Protein AF-A0A953R6P1-F1 (afdb_monomer_lite)

Foldseek 3Di:
DDDDDDPPPVVVVVLVVQQCVDVPSVDPPDPDPVVVVVSSVVSVVVVVVCVVPPPPPPPPCPPPPPPPDD

Sequence (70 aa):
KGFQRLPHRWIVERTFGWINRWRRLSKDYEHLTETSECTIRVVMIYLMARRLAPPKRHRRERRSR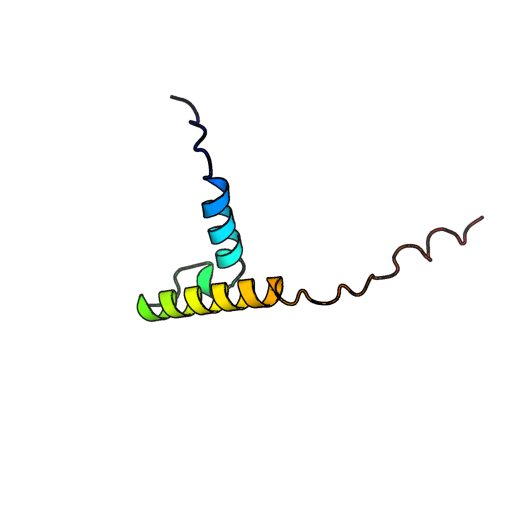RRRVI

pLDDT: mean 84.78, std 14.04, range [51.41, 96.38]

Structure (mmCIF, N/CA/C/O backbone):
data_AF-A0A953R6P1-F1
#
_entry.id   AF-A0A953R6P1-F1
#
loop_
_atom_site.group_PDB
_atom_site.id
_atom_site.type_symbol
_atom_site.label_atom_id
_atom_site.label_alt_id
_atom_site.label_comp_id
_atom_site.label_asym_id
_atom_site.label_entity_id
_atom_site.label_seq_id
_atom_site.pdbx_PDB_ins_code
_atom_site.Cartn_x
_atom_site.Cartn_y
_atom_site.Cartn_z
_atom_site.occupancy
_atom_site.B_iso_or_equiv
_atom_site.auth_seq_id
_atom_site.auth_comp_id
_atom_site.auth_asym_id
_atom_site.auth_atom_id
_atom_site.pdbx_PDB_model_num
ATOM 1 N N . LYS A 1 1 ? -3.740 8.326 30.377 1.00 65.75 1 LYS A N 1
ATOM 2 C CA . LYS A 1 1 ? -4.247 8.844 29.079 1.00 65.75 1 LYS A CA 1
ATOM 3 C C . LYS A 1 1 ? -4.561 7.637 28.193 1.00 65.75 1 LYS A C 1
ATOM 5 O O . LYS A 1 1 ? -3.662 6.836 27.991 1.00 65.75 1 LYS A O 1
ATOM 10 N N . GLY A 1 2 ? -5.827 7.434 27.813 1.00 87.88 2 GLY A N 1
ATOM 11 C CA . GLY A 1 2 ? -6.306 6.221 27.126 1.00 87.88 2 GLY A CA 1
ATOM 12 C C . GLY A 1 2 ? -6.325 6.331 25.598 1.00 87.88 2 GLY A C 1
ATOM 13 O O . GLY A 1 2 ? -5.985 7.372 25.040 1.00 87.88 2 GLY A O 1
ATOM 14 N N . PHE A 1 3 ? -6.732 5.252 24.924 1.00 84.81 3 PHE A N 1
ATOM 15 C CA . PHE A 1 3 ? -6.888 5.210 23.468 1.00 84.81 3 PHE A CA 1
ATOM 16 C C . PHE A 1 3 ? -7.998 6.164 23.007 1.00 84.81 3 PHE A C 1
ATOM 18 O O . PHE A 1 3 ? -9.162 5.995 23.370 1.00 84.81 3 PHE A O 1
ATOM 25 N N . GLN A 1 4 ? -7.647 7.149 22.178 1.00 87.56 4 GLN A N 1
ATOM 26 C CA . GLN A 1 4 ? -8.617 8.057 21.577 1.00 87.56 4 GLN A CA 1
ATOM 27 C C . GLN A 1 4 ? -9.058 7.519 20.215 1.00 87.56 4 GLN A C 1
ATOM 29 O O . GLN A 1 4 ? -8.250 7.340 19.301 1.00 87.56 4 GLN A O 1
ATOM 34 N N . ARG A 1 5 ? -10.356 7.234 20.082 1.00 86.12 5 ARG A N 1
ATOM 35 C CA . ARG A 1 5 ? -10.938 6.707 18.847 1.00 86.12 5 ARG A CA 1
ATOM 36 C C . ARG A 1 5 ? -10.872 7.777 17.756 1.00 86.12 5 ARG A C 1
ATOM 38 O O . ARG A 1 5 ? -11.649 8.724 17.769 1.00 86.12 5 ARG A O 1
ATOM 45 N N . LEU A 1 6 ? -9.962 7.601 16.802 1.00 90.00 6 LEU A N 1
ATOM 46 C CA . LEU A 1 6 ? -9.880 8.444 15.613 1.00 90.00 6 LEU A CA 1
ATOM 47 C C . LEU A 1 6 ? -10.896 7.950 14.570 1.00 90.00 6 LEU A C 1
ATOM 49 O O . LEU A 1 6 ? -10.743 6.829 14.061 1.00 90.00 6 LEU A O 1
ATOM 53 N N . PRO A 1 7 ? -11.942 8.731 14.244 1.00 86.56 7 PRO A N 1
ATOM 54 C CA . PRO A 1 7 ? -12.866 8.352 13.186 1.00 86.56 7 PRO A CA 1
ATOM 55 C C . PRO A 1 7 ? -12.093 8.239 11.861 1.00 86.56 7 PRO A C 1
ATOM 57 O O . PRO A 1 7 ? -11.214 9.045 11.580 1.00 86.56 7 PRO A O 1
ATOM 60 N N . HIS A 1 8 ? -12.397 7.209 11.065 1.00 88.69 8 HIS A N 1
ATOM 61 C CA . HIS A 1 8 ? -11.785 6.919 9.752 1.00 88.69 8 HIS A CA 1
ATOM 62 C C . HIS A 1 8 ? -10.337 6.398 9.723 1.00 88.69 8 HIS A C 1
ATOM 64 O O . HIS A 1 8 ? -9.860 6.043 8.645 1.00 88.69 8 HIS A O 1
ATOM 70 N N . ARG A 1 9 ? -9.662 6.225 10.868 1.00 93.38 9 ARG A N 1
ATOM 71 C CA . ARG A 1 9 ? -8.301 5.642 10.926 1.00 93.38 9 ARG A CA 1
ATOM 72 C C . ARG A 1 9 ? -8.175 4.303 10.184 1.00 93.38 9 ARG A C 1
ATOM 74 O O . ARG A 1 9 ? -7.178 4.053 9.511 1.00 93.38 9 ARG A O 1
ATOM 81 N N . TRP A 1 10 ? -9.232 3.490 10.223 1.00 93.62 10 TRP A N 1
ATOM 82 C CA . TRP A 1 10 ? -9.280 2.200 9.536 1.00 93.62 10 TRP A CA 1
ATOM 83 C C . TRP A 1 10 ? -9.093 2.307 8.014 1.00 93.62 10 TRP A C 1
ATOM 85 O O . TRP A 1 10 ? -8.644 1.342 7.399 1.00 93.62 10 TRP A O 1
ATOM 95 N N . ILE A 1 11 ? -9.445 3.439 7.386 1.00 94.12 11 ILE A N 1
ATOM 96 C CA . ILE A 1 11 ? -9.308 3.630 5.932 1.00 94.12 11 ILE A CA 1
ATOM 97 C C . ILE A 1 11 ? -7.826 3.641 5.560 1.00 94.12 11 ILE A C 1
ATOM 99 O O . ILE A 1 11 ? -7.410 2.905 4.664 1.00 94.12 11 ILE A O 1
ATOM 103 N N . VAL A 1 12 ? -7.040 4.424 6.299 1.00 93.00 12 VAL A N 1
ATOM 104 C CA . VAL A 1 12 ? -5.595 4.578 6.105 1.00 93.00 12 VAL A CA 1
ATOM 105 C C . VAL A 1 12 ? -4.864 3.271 6.424 1.00 93.00 12 VAL A C 1
ATOM 107 O O . VAL A 1 12 ? -4.039 2.791 5.646 1.00 93.00 12 VAL A O 1
ATOM 110 N N . GLU A 1 13 ? -5.223 2.620 7.528 1.00 94.12 13 GLU A N 1
ATOM 111 C CA . GLU A 1 13 ? -4.643 1.321 7.891 1.00 94.12 13 GLU A CA 1
ATOM 112 C C . GLU A 1 13 ? -4.948 0.246 6.839 1.00 94.12 13 GLU A C 1
ATOM 114 O O . GLU A 1 13 ? -4.095 -0.577 6.506 1.00 94.12 13 GLU A O 1
ATOM 119 N N . ARG A 1 14 ? -6.142 0.287 6.235 1.00 93.62 14 ARG A N 1
ATOM 120 C CA . ARG A 1 14 ? -6.521 -0.627 5.155 1.00 93.62 14 ARG A CA 1
ATOM 121 C C . ARG A 1 14 ? -5.701 -0.393 3.887 1.00 93.62 14 ARG A C 1
ATOM 123 O O . ARG A 1 14 ? -5.305 -1.374 3.256 1.00 93.62 14 ARG A O 1
ATOM 130 N N . THR A 1 15 ? -5.431 0.861 3.513 1.00 92.62 15 THR A N 1
ATOM 131 C CA . THR A 1 15 ? -4.557 1.158 2.367 1.00 92.62 15 THR A CA 1
ATOM 132 C C . THR A 1 15 ? -3.149 0.619 2.588 1.00 92.62 15 THR A C 1
ATOM 134 O O . THR A 1 15 ? -2.625 -0.068 1.709 1.00 92.62 15 THR A O 1
ATOM 137 N N . PHE A 1 16 ? -2.591 0.796 3.789 1.00 90.81 16 PHE A N 1
ATOM 138 C CA . PHE A 1 16 ? -1.302 0.202 4.146 1.00 90.81 16 PHE A CA 1
ATOM 139 C C . PHE A 1 16 ? -1.341 -1.329 4.133 1.00 90.81 16 PHE A C 1
ATOM 141 O O . PHE A 1 16 ? -0.412 -1.960 3.635 1.00 90.81 16 PHE A O 1
ATOM 148 N N . GLY A 1 17 ? -2.437 -1.948 4.578 1.00 93.38 17 GLY A N 1
ATOM 149 C CA . GLY A 1 17 ? -2.618 -3.399 4.498 1.00 93.38 17 GLY A CA 1
ATOM 150 C C . GLY A 1 17 ? -2.615 -3.944 3.063 1.00 93.38 17 GLY A C 1
ATOM 151 O O . GLY A 1 17 ? -2.068 -5.018 2.808 1.00 93.38 17 GLY A O 1
ATOM 152 N N . TRP A 1 18 ? -3.191 -3.218 2.100 1.00 92.81 18 TRP A N 1
ATOM 153 C CA . TRP A 1 18 ? -3.134 -3.611 0.687 1.00 92.81 18 TRP A CA 1
ATOM 154 C C . TRP A 1 18 ? -1.738 -3.461 0.095 1.00 92.81 18 TRP A C 1
ATOM 156 O O . TRP A 1 18 ? -1.304 -4.348 -0.638 1.00 92.81 18 TRP A O 1
ATOM 166 N N . ILE A 1 19 ? -1.048 -2.373 0.430 1.00 92.94 19 ILE A N 1
ATOM 167 C CA . ILE A 1 19 ? 0.316 -2.091 -0.019 1.00 92.94 19 ILE A CA 1
ATOM 168 C C . ILE A 1 19 ? 1.292 -3.142 0.523 1.00 92.94 19 ILE A C 1
ATOM 170 O O . ILE A 1 19 ? 1.998 -3.775 -0.256 1.00 92.94 19 ILE A O 1
ATOM 174 N N . ASN A 1 20 ? 1.243 -3.429 1.824 1.00 92.75 20 ASN A N 1
ATOM 175 C CA . ASN A 1 20 ? 2.140 -4.381 2.488 1.00 92.75 20 ASN A CA 1
ATOM 176 C C . ASN A 1 20 ? 1.965 -5.833 1.991 1.00 92.75 20 ASN A C 1
ATOM 178 O O . ASN A 1 20 ? 2.848 -6.673 2.141 1.00 92.75 20 ASN A O 1
ATOM 182 N N . ARG A 1 21 ? 0.836 -6.154 1.341 1.00 90.81 21 ARG A N 1
ATOM 183 C CA . ARG A 1 21 ? 0.642 -7.459 0.686 1.00 90.81 21 ARG A CA 1
ATOM 184 C C . ARG A 1 21 ? 1.570 -7.657 -0.521 1.00 90.81 21 ARG A C 1
ATOM 186 O O . ARG A 1 21 ? 1.792 -8.794 -0.940 1.00 90.81 21 ARG A O 1
ATOM 193 N N . TRP A 1 22 ? 2.094 -6.580 -1.095 1.00 91.38 22 TRP A N 1
ATOM 194 C CA . TRP A 1 22 ? 3.085 -6.643 -2.159 1.00 91.38 22 TRP A CA 1
ATOM 195 C C . TRP A 1 22 ? 4.478 -6.733 -1.563 1.00 91.38 22 TRP A C 1
ATOM 197 O O . TRP A 1 22 ? 4.934 -5.813 -0.895 1.00 91.38 22 TRP A O 1
ATOM 207 N N . ARG A 1 23 ? 5.183 -7.830 -1.861 1.00 90.06 23 ARG A N 1
ATOM 208 C CA . ARG A 1 23 ? 6.509 -8.128 -1.297 1.00 90.06 23 ARG A CA 1
ATOM 209 C C . ARG A 1 23 ? 7.490 -6.955 -1.407 1.00 90.06 23 ARG A C 1
ATOM 211 O O . ARG A 1 23 ? 8.211 -6.692 -0.454 1.00 90.06 23 ARG A O 1
ATOM 218 N N . ARG A 1 24 ? 7.487 -6.250 -2.545 1.00 89.81 24 ARG A N 1
ATOM 219 C CA . ARG A 1 24 ? 8.387 -5.118 -2.812 1.00 89.81 24 ARG A CA 1
ATOM 220 C C . ARG A 1 24 ? 8.129 -3.907 -1.906 1.00 89.81 24 ARG A C 1
ATOM 222 O O . ARG A 1 24 ? 9.068 -3.195 -1.610 1.00 89.81 24 ARG A O 1
ATOM 229 N N . LEU A 1 25 ? 6.895 -3.712 -1.434 1.00 90.38 25 LEU A N 1
ATOM 230 C CA . LEU A 1 25 ? 6.516 -2.607 -0.542 1.00 90.38 25 LEU A CA 1
ATOM 231 C C . LEU A 1 25 ? 6.426 -3.034 0.931 1.00 90.38 25 LEU A C 1
ATOM 233 O O . LEU A 1 25 ? 5.983 -2.259 1.773 1.00 90.38 25 LEU A O 1
ATOM 237 N N . SER A 1 26 ? 6.797 -4.279 1.253 1.00 88.50 26 SER A N 1
ATOM 238 C CA . SER A 1 26 ? 6.742 -4.779 2.631 1.00 88.50 26 SER A CA 1
ATOM 239 C C . SER A 1 26 ? 7.863 -4.216 3.507 1.00 88.50 26 SER A C 1
ATOM 241 O O . SER A 1 26 ? 7.702 -4.074 4.719 1.00 88.50 26 SER A O 1
ATOM 243 N N . LYS A 1 27 ? 8.988 -3.864 2.884 1.00 85.06 27 LYS A N 1
ATOM 244 C CA . LYS A 1 27 ? 10.068 -3.069 3.468 1.00 85.06 27 LYS A CA 1
ATOM 245 C C . LYS A 1 27 ? 10.508 -2.048 2.428 1.00 85.06 27 LYS A C 1
ATOM 247 O O . LYS A 1 27 ? 10.283 -2.264 1.238 1.00 85.06 27 LYS A O 1
ATOM 252 N N . ASP A 1 28 ? 11.129 -0.969 2.879 1.00 83.19 28 ASP A N 1
ATOM 253 C CA . ASP A 1 28 ? 11.739 -0.004 1.973 1.00 83.19 28 ASP A CA 1
ATOM 254 C C . ASP A 1 28 ? 13.041 -0.607 1.435 1.00 83.19 28 ASP A C 1
ATOM 256 O O 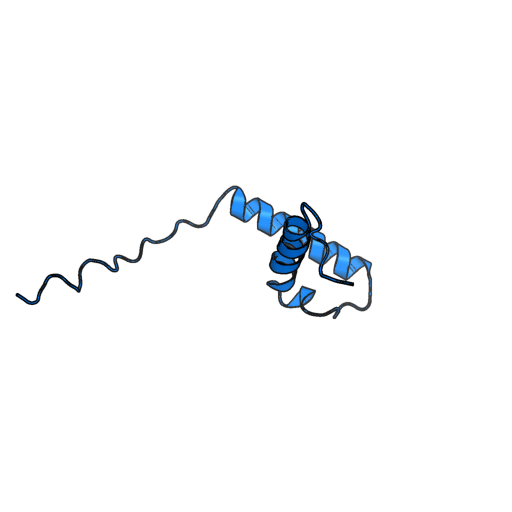. ASP A 1 28 ? 14.065 -0.641 2.115 1.00 83.19 28 ASP A O 1
ATOM 260 N N . TYR A 1 29 ? 12.938 -1.246 0.271 1.00 84.81 29 TYR A N 1
ATOM 261 C CA . TYR A 1 29 ? 14.061 -1.890 -0.413 1.00 84.81 29 TYR A CA 1
ATOM 262 C C . TYR A 1 29 ? 14.685 -0.987 -1.477 1.00 84.81 29 TYR A C 1
ATOM 264 O O . TYR A 1 29 ? 15.790 -1.262 -1.941 1.00 84.81 29 TYR A O 1
ATOM 272 N N . GLU A 1 30 ? 13.959 0.038 -1.915 1.00 87.56 30 GLU A N 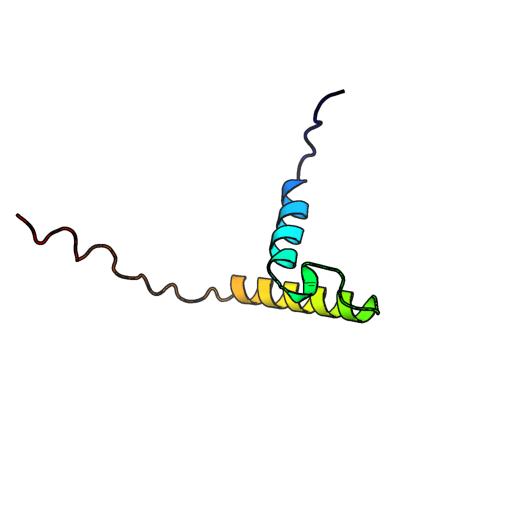1
ATOM 273 C CA . GLU A 1 30 ? 14.375 0.889 -3.018 1.00 87.56 30 GLU A CA 1
ATOM 274 C C . GLU A 1 30 ? 15.270 2.008 -2.483 1.00 87.56 30 GLU A C 1
ATOM 276 O O . GLU A 1 30 ? 14.957 2.656 -1.490 1.00 87.56 30 GLU A O 1
ATOM 281 N N . HIS A 1 31 ? 16.394 2.253 -3.152 1.00 88.12 31 HIS A N 1
ATOM 282 C CA . HIS A 1 31 ? 17.296 3.344 -2.771 1.00 88.12 31 HIS A CA 1
ATOM 283 C C . HIS A 1 31 ? 16.747 4.723 -3.153 1.00 88.12 31 HIS A C 1
ATOM 285 O O . HIS A 1 31 ? 17.086 5.720 -2.520 1.00 88.12 31 HIS A O 1
ATOM 291 N N . LEU A 1 32 ? 15.933 4.788 -4.211 1.00 93.69 32 LEU A N 1
ATOM 292 C CA . LEU A 1 32 ? 15.345 6.025 -4.701 1.00 93.69 32 LEU A CA 1
ATOM 293 C C . LEU A 1 32 ? 13.870 6.087 -4.308 1.00 93.69 32 LEU A C 1
ATOM 295 O O . LEU A 1 32 ? 13.106 5.135 -4.476 1.00 93.69 32 LEU A O 1
ATOM 299 N N . THR A 1 33 ? 13.450 7.258 -3.845 1.00 92.62 33 THR A N 1
ATOM 300 C CA . THR A 1 33 ? 12.048 7.534 -3.516 1.00 92.62 33 THR A CA 1
ATOM 301 C C . THR A 1 33 ? 11.147 7.433 -4.747 1.00 92.62 33 THR A C 1
ATOM 303 O O . THR A 1 33 ? 10.010 6.977 -4.637 1.00 92.62 33 THR A O 1
ATOM 306 N N . GLU A 1 34 ? 11.668 7.771 -5.927 1.00 95.44 34 GLU A N 1
ATOM 307 C CA . GLU A 1 34 ? 10.955 7.696 -7.207 1.00 95.44 34 GLU A CA 1
ATOM 308 C C . GLU A 1 34 ? 10.532 6.263 -7.566 1.00 95.44 34 GLU A C 1
ATOM 310 O O . GLU A 1 34 ? 9.412 6.034 -8.032 1.00 95.44 34 GLU A O 1
ATOM 315 N N . THR A 1 35 ? 11.387 5.265 -7.310 1.00 94.12 35 THR A N 1
ATOM 316 C CA . THR A 1 35 ? 11.051 3.853 -7.549 1.00 94.12 35 THR A CA 1
ATOM 317 C C . THR A 1 35 ? 9.991 3.358 -6.573 1.00 94.12 35 THR A C 1
ATOM 319 O O . THR A 1 35 ? 9.055 2.658 -6.986 1.00 94.12 35 THR A O 1
ATOM 322 N N . SER A 1 36 ? 10.087 3.749 -5.299 1.00 91.50 36 SER A N 1
ATOM 323 C CA . SER A 1 36 ? 9.058 3.459 -4.294 1.00 91.50 36 SER A CA 1
ATOM 324 C C . SER A 1 36 ? 7.715 4.082 -4.678 1.00 91.50 36 SER A C 1
ATOM 326 O O . SER A 1 36 ? 6.687 3.398 -4.669 1.00 91.50 36 SER A O 1
ATOM 328 N N . GLU A 1 37 ? 7.712 5.340 -5.119 1.00 94.12 37 GLU A N 1
ATOM 329 C CA . GLU A 1 37 ? 6.509 6.026 -5.587 1.00 94.12 37 GLU A CA 1
ATOM 330 C C . GLU A 1 37 ? 5.892 5.335 -6.810 1.00 94.12 37 GLU A C 1
ATOM 332 O O . GLU A 1 37 ? 4.688 5.052 -6.831 1.00 94.12 37 GLU A O 1
ATOM 337 N N . CYS A 1 38 ? 6.707 5.009 -7.814 1.00 95.38 38 CYS A N 1
ATOM 338 C CA . CYS A 1 38 ? 6.251 4.307 -9.010 1.00 95.38 38 CYS A CA 1
ATOM 339 C C . CYS A 1 38 ? 5.612 2.958 -8.647 1.00 95.38 38 CYS A C 1
ATOM 341 O O . CYS A 1 38 ? 4.515 2.626 -9.108 1.00 95.38 38 CYS A O 1
ATOM 343 N N . THR A 1 39 ? 6.235 2.217 -7.728 1.00 94.31 39 THR A N 1
ATOM 344 C CA . THR A 1 39 ? 5.712 0.936 -7.244 1.00 94.31 39 THR A CA 1
ATOM 345 C C . THR A 1 39 ? 4.368 1.108 -6.528 1.00 94.31 39 THR A C 1
ATOM 347 O O . THR A 1 39 ? 3.437 0.343 -6.793 1.00 94.31 39 THR A O 1
ATOM 350 N N . ILE A 1 40 ? 4.205 2.132 -5.681 1.00 94.31 40 ILE A N 1
ATOM 351 C CA . ILE A 1 40 ? 2.922 2.439 -5.021 1.00 94.31 40 ILE A CA 1
ATOM 352 C C . IL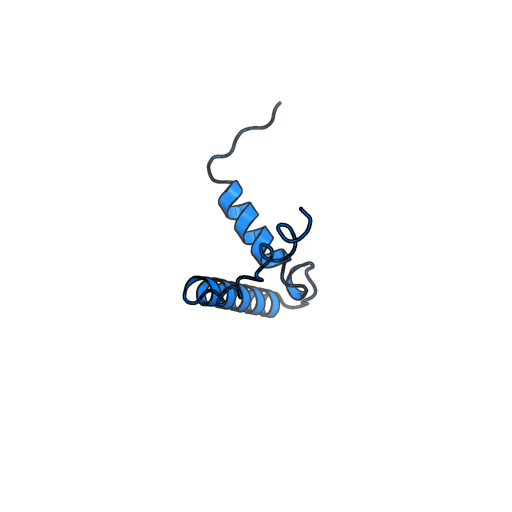E A 1 40 ? 1.831 2.739 -6.058 1.00 94.31 40 ILE A C 1
ATOM 354 O O . ILE A 1 40 ? 0.732 2.179 -5.971 1.00 94.31 40 ILE A O 1
ATOM 358 N N . ARG A 1 41 ? 2.127 3.567 -7.069 1.00 95.94 41 ARG A N 1
ATOM 359 C CA . ARG A 1 41 ? 1.181 3.896 -8.152 1.00 95.94 41 ARG A CA 1
ATOM 360 C C . ARG A 1 41 ? 0.722 2.634 -8.892 1.00 95.94 41 ARG A C 1
ATOM 362 O O . ARG A 1 41 ? -0.481 2.421 -9.052 1.00 95.94 41 ARG A O 1
ATOM 369 N N . VAL A 1 42 ? 1.652 1.749 -9.259 1.00 95.88 42 VAL A N 1
ATOM 370 C CA . VAL A 1 42 ? 1.352 0.466 -9.926 1.00 95.88 42 VAL A CA 1
ATOM 371 C C . VAL A 1 42 ? 0.457 -0.428 -9.063 1.00 95.88 42 VAL A C 1
ATOM 373 O O . VAL A 1 42 ? -0.531 -0.986 -9.551 1.00 95.88 42 VAL A O 1
ATOM 376 N N . VAL A 1 43 ? 0.752 -0.542 -7.767 1.00 95.62 43 VAL A N 1
ATOM 377 C CA . VAL A 1 43 ? -0.050 -1.336 -6.824 1.00 95.62 43 VAL A CA 1
ATOM 378 C C . VAL A 1 43 ? -1.484 -0.820 -6.723 1.00 95.62 43 VAL A C 1
ATOM 380 O O . VAL A 1 43 ? -2.430 -1.618 -6.725 1.00 95.62 43 VAL A O 1
ATOM 383 N N . MET A 1 44 ? -1.664 0.500 -6.674 1.00 95.88 44 MET A N 1
ATOM 384 C CA . MET A 1 44 ? -2.990 1.113 -6.625 1.00 95.88 44 MET A CA 1
ATOM 385 C C . MET A 1 44 ? -3.771 0.882 -7.922 1.00 95.88 44 MET A C 1
ATOM 387 O O . MET A 1 44 ? -4.946 0.513 -7.855 1.00 95.88 44 MET A O 1
ATOM 391 N N . ILE A 1 45 ? -3.127 0.990 -9.088 1.00 96.19 45 ILE A N 1
ATOM 392 C CA . ILE A 1 45 ? -3.742 0.667 -10.388 1.00 96.19 45 ILE A CA 1
ATOM 393 C C . ILE A 1 45 ? -4.211 -0.789 -10.417 1.00 96.19 45 ILE A C 1
ATOM 395 O O . ILE A 1 45 ? -5.370 -1.063 -10.731 1.00 96.19 45 ILE A O 1
ATOM 399 N N . TYR A 1 46 ? -3.358 -1.733 -10.019 1.00 94.88 46 TYR A N 1
ATOM 400 C CA . TYR A 1 46 ? -3.720 -3.149 -9.962 1.00 94.88 46 TYR A CA 1
ATOM 401 C C . TYR A 1 46 ? -4.901 -3.417 -9.022 1.00 94.88 46 TYR A C 1
ATOM 403 O O . TYR A 1 46 ? -5.799 -4.204 -9.336 1.00 94.88 46 TYR A O 1
ATOM 411 N N . LEU A 1 47 ? -4.911 -2.775 -7.853 1.00 94.25 47 LEU A N 1
ATOM 412 C CA . LEU A 1 47 ? -5.997 -2.903 -6.890 1.00 94.25 47 LEU A CA 1
ATOM 413 C C . LEU A 1 47 ? -7.322 -2.402 -7.476 1.00 94.25 47 LEU A C 1
ATOM 415 O O . LEU A 1 47 ? -8.343 -3.070 -7.309 1.00 94.25 47 LEU A O 1
ATOM 419 N N . MET A 1 48 ? -7.304 -1.262 -8.169 1.00 95.50 48 MET A N 1
ATOM 420 C CA . MET A 1 48 ? -8.472 -0.718 -8.864 1.00 95.50 48 MET A CA 1
ATOM 421 C C . MET A 1 48 ? -8.933 -1.648 -9.992 1.00 95.50 48 MET A C 1
ATOM 423 O O . MET A 1 48 ? -10.112 -1.998 -10.040 1.00 95.50 48 MET A O 1
ATOM 427 N N . ALA A 1 49 ? -8.013 -2.155 -10.814 1.00 95.88 49 ALA A N 1
ATOM 428 C CA . ALA A 1 49 ? -8.320 -3.104 -11.885 1.00 95.88 49 ALA A CA 1
ATOM 429 C C . ALA A 1 49 ? -8.988 -4.388 -11.356 1.00 95.88 49 ALA A C 1
ATOM 431 O O . ALA A 1 49 ? -9.996 -4.842 -11.896 1.00 95.88 49 ALA A O 1
ATOM 432 N N . ARG A 1 50 ? -8.503 -4.939 -10.235 1.00 92.88 50 ARG A N 1
ATOM 433 C CA . ARG A 1 50 ? -9.113 -6.116 -9.585 1.00 92.88 50 ARG A CA 1
ATOM 434 C C . ARG A 1 50 ? -10.485 -5.862 -8.981 1.00 92.88 50 ARG A C 1
ATOM 436 O O . ARG A 1 50 ? -11.220 -6.821 -8.759 1.00 92.88 50 ARG A O 1
ATOM 443 N N . ARG A 1 51 ? -10.804 -4.615 -8.640 1.00 92.69 51 ARG A N 1
ATOM 444 C CA . ARG A 1 51 ? -12.145 -4.239 -8.175 1.00 92.69 51 ARG A CA 1
ATOM 445 C C . ARG A 1 51 ? -13.103 -4.079 -9.338 1.00 92.69 51 ARG A C 1
ATOM 447 O O . ARG A 1 51 ? -14.250 -4.485 -9.203 1.00 92.69 51 ARG A O 1
ATOM 454 N N . LEU A 1 52 ? -12.618 -3.525 -10.447 1.00 96.38 52 LEU A N 1
ATOM 455 C CA . LEU A 1 52 ? -13.399 -3.360 -11.665 1.00 96.38 52 LEU A CA 1
ATOM 456 C C . LEU A 1 52 ? -13.774 -4.718 -12.271 1.00 96.38 52 LEU A C 1
ATOM 458 O O . LEU A 1 52 ? -14.930 -4.946 -12.605 1.00 96.38 52 LEU A O 1
ATOM 462 N N . ALA A 1 53 ? -12.813 -5.641 -12.348 1.00 94.31 53 ALA A N 1
ATOM 463 C CA . ALA A 1 53 ? -13.015 -6.995 -12.855 1.00 94.31 53 ALA A CA 1
ATOM 464 C C . ALA A 1 53 ? -12.493 -8.031 -11.841 1.00 94.31 53 ALA A C 1
ATOM 466 O O . ALA A 1 53 ? -11.354 -8.501 -11.948 1.00 94.31 53 ALA A O 1
ATOM 467 N N . PRO A 1 54 ? -13.293 -8.396 -10.820 1.00 90.62 54 PRO A N 1
ATOM 468 C CA . PRO A 1 54 ? -12.874 -9.389 -9.845 1.00 90.62 54 PRO A CA 1
ATOM 469 C C . PRO A 1 54 ? -12.703 -10.757 -10.519 1.00 90.62 54 PRO A C 1
ATOM 471 O O . PRO A 1 54 ? -13.528 -11.149 -11.348 1.00 90.62 54 PRO A O 1
ATOM 474 N N . PRO A 1 55 ? -11.662 -11.530 -10.156 1.00 87.00 55 PRO A N 1
ATOM 475 C CA . PRO A 1 55 ? -11.460 -12.851 -10.733 1.00 87.00 55 PRO A CA 1
ATOM 476 C C . PRO A 1 55 ? -12.681 -13.721 -10.438 1.00 87.00 55 PRO A C 1
ATOM 478 O O . PRO A 1 55 ? -13.135 -13.785 -9.288 1.00 87.00 55 PRO A O 1
ATOM 481 N N . LYS A 1 56 ? -13.202 -14.404 -11.467 1.00 86.19 56 LYS A N 1
ATOM 482 C CA . LYS A 1 56 ? -14.311 -15.350 -11.307 1.00 86.19 56 LYS A CA 1
ATOM 483 C C . LYS A 1 56 ? -13.899 -16.365 -10.245 1.00 86.19 56 LYS A C 1
ATOM 485 O O . LYS A 1 56 ? -12.981 -17.160 -10.447 1.00 86.19 56 LYS A O 1
ATOM 490 N N . ARG A 1 57 ? -14.544 -16.322 -9.076 1.00 79.00 57 ARG A N 1
ATOM 491 C CA . ARG A 1 57 ? -14.353 -17.359 -8.062 1.00 79.00 57 ARG A CA 1
ATOM 492 C C . ARG A 1 57 ? -14.854 -18.651 -8.689 1.00 79.00 57 ARG A C 1
ATOM 494 O O . ARG A 1 57 ? -16.062 -18.832 -8.802 1.00 79.00 57 ARG A O 1
ATOM 501 N N . HIS A 1 58 ? -13.952 -19.557 -9.066 1.00 70.81 58 HIS A N 1
ATOM 502 C CA . HIS A 1 58 ? -14.348 -20.945 -9.254 1.00 70.81 58 HIS A CA 1
ATOM 503 C C . HIS A 1 58 ? -14.924 -21.397 -7.917 1.00 70.81 58 HIS A C 1
ATOM 505 O O . HIS A 1 58 ? -14.194 -21.564 -6.933 1.00 70.81 58 HIS A O 1
ATOM 511 N N . ARG A 1 59 ? -16.254 -21.493 -7.855 1.00 64.19 59 ARG A N 1
ATOM 512 C CA . ARG A 1 59 ? -16.995 -21.996 -6.705 1.00 64.19 59 ARG A CA 1
ATOM 513 C C . ARG A 1 59 ? -16.594 -23.457 -6.567 1.00 64.19 59 ARG A C 1
ATOM 515 O O . ARG A 1 59 ? -17.247 -24.325 -7.125 1.00 64.19 59 ARG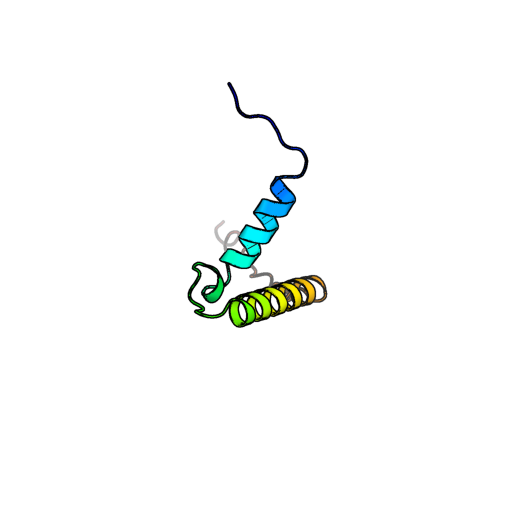 A O 1
ATOM 522 N N . ARG A 1 60 ? -15.469 -23.721 -5.886 1.00 60.66 60 ARG A N 1
ATOM 523 C CA . ARG A 1 60 ? -15.044 -25.078 -5.538 1.00 60.66 60 ARG A CA 1
ATOM 524 C C . ARG A 1 60 ? -16.238 -25.709 -4.850 1.00 60.66 60 ARG A C 1
ATOM 526 O O . ARG A 1 60 ? -16.657 -25.244 -3.789 1.00 60.66 60 ARG A O 1
ATOM 533 N N . GLU A 1 61 ? -16.809 -26.703 -5.504 1.00 60.62 61 GLU A N 1
ATOM 534 C CA . GLU A 1 61 ? -18.038 -27.381 -5.137 1.00 60.62 61 GLU A CA 1
ATOM 535 C C . GLU A 1 61 ? -17.802 -28.219 -3.873 1.00 60.62 61 GLU A C 1
ATOM 537 O O . GLU A 1 61 ? -17.722 -29.440 -3.872 1.00 60.62 61 GLU A O 1
ATOM 542 N N . ARG A 1 62 ? -17.622 -27.540 -2.738 1.00 54.94 62 ARG A N 1
ATOM 543 C CA . ARG A 1 62 ? -17.312 -28.133 -1.431 1.00 54.94 62 ARG A CA 1
ATOM 544 C C . ARG A 1 62 ? -18.544 -28.720 -0.731 1.00 54.94 62 ARG A C 1
ATOM 546 O O . ARG A 1 62 ? -18.486 -28.993 0.463 1.00 54.94 62 ARG A O 1
ATOM 553 N N . ARG A 1 63 ? -19.663 -28.909 -1.440 1.00 54.25 63 ARG A N 1
ATOM 554 C CA . ARG A 1 63 ? -20.916 -29.434 -0.865 1.00 54.25 63 ARG A CA 1
ATOM 555 C C . ARG A 1 63 ? -21.292 -30.856 -1.292 1.00 54.25 63 ARG A C 1
ATOM 557 O O . ARG A 1 63 ? -22.143 -31.436 -0.632 1.00 54.25 63 ARG A O 1
ATOM 564 N N . SER A 1 64 ? -20.634 -31.465 -2.283 1.00 51.41 64 SER A N 1
ATOM 565 C CA . SER A 1 64 ? -21.076 -32.777 -2.805 1.00 51.41 64 SER A CA 1
ATOM 566 C C . SER A 1 64 ? -20.473 -34.016 -2.105 1.00 51.41 64 SER A C 1
ATOM 568 O O . SER A 1 64 ? -20.895 -35.138 -2.356 1.00 51.41 64 SER A O 1
ATOM 570 N N . ARG A 1 65 ? -19.521 -33.858 -1.167 1.00 55.34 65 ARG A N 1
ATOM 571 C CA . ARG A 1 65 ? -18.887 -34.999 -0.456 1.00 55.34 65 ARG A CA 1
ATOM 572 C C . ARG A 1 65 ? -19.385 -35.271 0.973 1.00 55.34 65 ARG A C 1
ATOM 574 O O . ARG A 1 65 ? -18.876 -36.179 1.610 1.00 55.34 65 ARG A O 1
ATOM 581 N N . ARG A 1 66 ? -20.370 -34.524 1.492 1.00 54.53 66 ARG A N 1
ATOM 582 C CA . ARG A 1 66 ? -20.914 -34.719 2.861 1.00 54.53 66 ARG A CA 1
ATOM 583 C C . ARG A 1 66 ? -22.34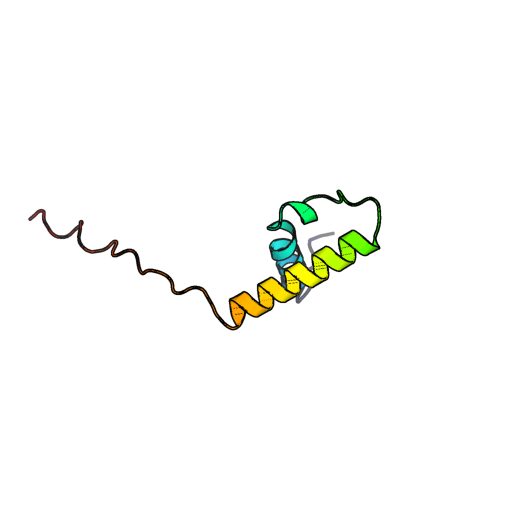4 -35.277 2.921 1.00 54.53 66 ARG A C 1
ATOM 585 O O . ARG A 1 66 ? -22.944 -35.270 3.984 1.00 54.53 66 ARG A O 1
ATOM 592 N N . ARG A 1 67 ? -22.902 -35.753 1.804 1.00 54.28 67 ARG A N 1
ATOM 593 C CA . ARG A 1 67 ? -24.266 -36.322 1.743 1.00 54.28 67 ARG A CA 1
ATOM 594 C C . ARG A 1 67 ? -24.322 -37.679 1.038 1.00 54.28 67 ARG A C 1
ATOM 596 O O . ARG A 1 67 ? -25.264 -37.959 0.313 1.00 54.28 67 ARG A O 1
ATOM 603 N N . ARG A 1 68 ? -23.277 -38.493 1.189 1.00 53.81 68 ARG A N 1
ATOM 604 C CA . ARG A 1 68 ? -23.221 -39.841 0.602 1.00 53.81 68 ARG A CA 1
ATOM 605 C C . ARG A 1 68 ? -22.737 -40.879 1.622 1.00 53.81 68 ARG A C 1
ATOM 607 O O . ARG A 1 68 ? -21.914 -41.718 1.293 1.00 53.81 68 ARG A O 1
ATOM 614 N N . VAL A 1 69 ? -23.177 -40.721 2.872 1.00 57.41 69 VAL A N 1
ATOM 615 C CA . VAL A 1 69 ? -23.009 -41.685 3.972 1.00 57.41 69 VAL A CA 1
ATOM 616 C C . VAL A 1 69 ? -24.241 -41.566 4.879 1.00 57.41 69 VAL A C 1
ATOM 618 O O . VAL A 1 69 ? -24.177 -40.932 5.928 1.00 57.41 69 VAL A O 1
ATOM 621 N N . ILE A 1 70 ? -25.379 -42.048 4.383 1.00 53.84 70 ILE A N 1
ATOM 622 C CA . ILE A 1 70 ? -26.488 -42.656 5.137 1.00 53.84 70 ILE A CA 1
ATOM 623 C C . ILE A 1 70 ? -27.002 -43.766 4.227 1.00 53.84 70 ILE A C 1
ATOM 625 O O . ILE A 1 70 ? -27.128 -43.468 3.014 1.00 53.84 70 ILE A O 1
#

Radius of gyration: 19.93 Å; chains: 1; bounding box: 44×52×42 Å

Secondary structure (DSSP, 8-state):
------TTHHHHHHHHHHHHTSGGGTTT--SSHHHHHHHHHHHHHHHHHHHHS--------TTTTSSS--